Protein AF-A0A368FA63-F1 (afdb_monomer)

InterPro domains:
  IPR041885 MAN1, winged-helix domain [G3DSA:1.10.10.1180] (1-47)

Structure (mmCIF, N/CA/C/O backbone):
data_AF-A0A368FA63-F1
#
_entry.id   AF-A0A368FA63-F1
#
loop_
_atom_site.group_PDB
_atom_site.id
_atom_site.type_symbol
_atom_site.label_atom_id
_atom_site.label_alt_id
_atom_site.label_comp_id
_atom_site.label_asym_id
_atom_site.label_entity_id
_atom_site.label_seq_id
_atom_site.pdbx_PDB_ins_code
_atom_site.Cartn_x
_atom_site.Cartn_y
_atom_site.Cartn_z
_atom_site.occupancy
_atom_site.B_iso_or_equiv
_atom_site.auth_seq_id
_atom_site.auth_comp_id
_atom_site.auth_asym_id
_atom_site.auth_atom_id
_atom_site.pdbx_PDB_model_num
ATOM 1 N N . MET A 1 1 ? 9.243 -0.712 2.155 1.00 47.44 1 MET A N 1
ATOM 2 C CA . MET A 1 1 ? 9.710 0.223 1.109 1.00 47.44 1 MET A CA 1
ATOM 3 C C . MET A 1 1 ? 10.513 -0.580 0.100 1.00 47.44 1 MET A C 1
ATOM 5 O O . MET A 1 1 ? 11.514 -1.167 0.489 1.00 47.44 1 MET A O 1
ATOM 9 N N . PHE A 1 2 ? 10.044 -0.692 -1.145 1.00 42.16 2 PHE A N 1
ATOM 10 C CA . PHE A 1 2 ? 10.792 -1.402 -2.187 1.00 42.16 2 PHE A CA 1
ATOM 11 C C . PHE A 1 2 ? 12.011 -0.563 -2.600 1.00 42.16 2 PHE A C 1
ATOM 13 O O . PHE A 1 2 ? 11.856 0.641 -2.837 1.00 42.16 2 PHE A O 1
ATOM 20 N N . PRO A 1 3 ? 13.222 -1.143 -2.642 1.00 45.75 3 PRO A N 1
ATOM 21 C CA . PRO A 1 3 ? 14.434 -0.398 -2.948 1.00 45.75 3 PRO A CA 1
ATOM 22 C C . PRO A 1 3 ? 14.387 0.178 -4.371 1.00 45.75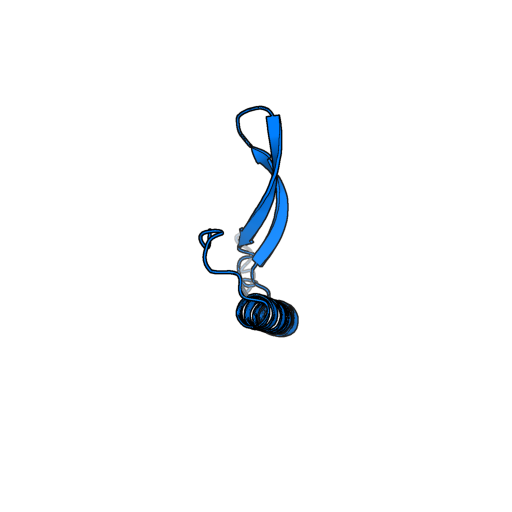 3 PRO A C 1
ATOM 24 O O . PRO A 1 3 ? 13.970 -0.482 -5.321 1.00 45.75 3 PRO A O 1
ATOM 27 N N . LYS A 1 4 ? 14.856 1.425 -4.514 1.00 55.41 4 LYS A N 1
ATOM 28 C CA . LYS A 1 4 ? 14.803 2.239 -5.747 1.00 55.41 4 LYS A CA 1
ATOM 29 C C . LYS A 1 4 ? 15.497 1.602 -6.966 1.00 55.41 4 LYS A C 1
ATOM 31 O O . LYS A 1 4 ? 15.274 2.056 -8.079 1.00 55.41 4 LYS A O 1
ATOM 36 N N . ALA A 1 5 ? 16.306 0.559 -6.774 1.00 50.09 5 ALA A N 1
ATOM 37 C CA . ALA A 1 5 ? 17.187 -0.010 -7.794 1.00 50.09 5 ALA A CA 1
ATOM 38 C C . ALA A 1 5 ? 16.524 -1.003 -8.775 1.00 50.09 5 ALA A C 1
ATOM 40 O O . ALA A 1 5 ? 17.186 -1.435 -9.713 1.00 50.09 5 ALA A O 1
ATOM 41 N N . LYS A 1 6 ? 15.248 -1.379 -8.592 1.00 50.75 6 LYS A N 1
ATOM 42 C CA . LYS A 1 6 ? 14.549 -2.331 -9.487 1.00 50.75 6 LYS A CA 1
ATOM 43 C C . LYS A 1 6 ? 13.170 -1.878 -9.975 1.00 50.75 6 LYS A C 1
ATOM 45 O O . LYS A 1 6 ? 12.354 -2.695 -10.379 1.00 50.75 6 LYS A O 1
ATOM 50 N N . ARG A 1 7 ? 12.902 -0.571 -10.014 1.00 54.75 7 ARG A N 1
ATOM 51 C CA . ARG A 1 7 ? 11.683 -0.049 -10.656 1.00 54.75 7 ARG A CA 1
ATOM 52 C C . ARG A 1 7 ? 11.831 -0.061 -12.181 1.00 54.75 7 ARG A C 1
ATOM 54 O O . ARG A 1 7 ? 12.016 0.978 -12.800 1.00 54.75 7 ARG A O 1
ATOM 61 N N . GLY A 1 8 ? 11.780 -1.243 -12.788 1.00 66.38 8 GLY A N 1
ATOM 62 C CA . GLY A 1 8 ? 11.436 -1.356 -14.205 1.00 66.38 8 GLY A CA 1
ATOM 63 C C . GLY A 1 8 ? 9.953 -1.022 -14.389 1.00 66.38 8 GLY A C 1
ATOM 64 O O . GLY A 1 8 ? 9.143 -1.377 -13.532 1.00 66.38 8 GLY A O 1
ATOM 65 N N . GLY A 1 9 ? 9.582 -0.358 -15.489 1.00 67.88 9 GLY A N 1
ATOM 66 C CA . GLY A 1 9 ? 8.205 0.114 -15.725 1.00 67.88 9 GLY A CA 1
ATOM 67 C C . GLY A 1 9 ? 7.130 -0.974 -15.583 1.00 67.88 9 GLY A C 1
ATOM 68 O O . GLY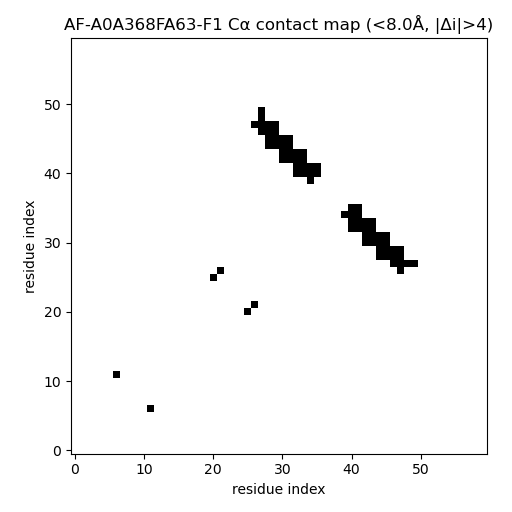 A 1 9 ? 6.054 -0.711 -15.059 1.00 67.88 9 GLY A O 1
ATOM 69 N N . ALA A 1 10 ? 7.450 -2.223 -15.933 1.00 72.38 10 ALA A N 1
ATOM 70 C CA . ALA A 1 10 ? 6.540 -3.357 -15.774 1.00 72.38 10 ALA A CA 1
ATOM 71 C C . ALA A 1 10 ? 6.237 -3.713 -14.306 1.00 72.38 10 ALA A C 1
ATOM 73 O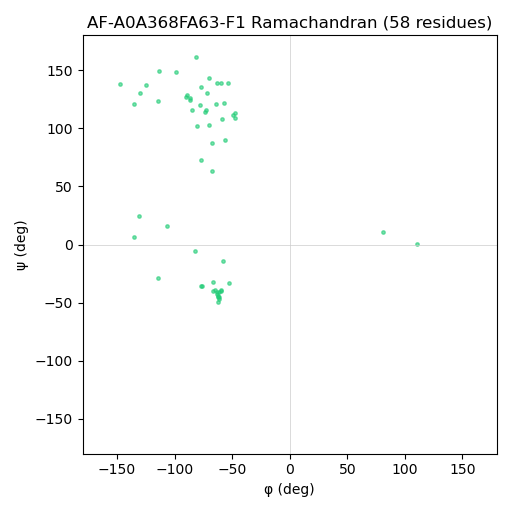 O . ALA A 1 10 ? 5.146 -4.178 -13.997 1.00 72.38 10 ALA A O 1
ATOM 74 N N . GLU A 1 11 ? 7.185 -3.520 -13.388 1.00 71.12 11 GLU A N 1
ATOM 75 C CA . GLU A 1 11 ? 6.957 -3.791 -11.966 1.00 71.12 11 GLU A CA 1
ATOM 76 C C . GLU A 1 11 ? 6.118 -2.693 -11.315 1.00 71.12 11 GLU A C 1
ATOM 78 O O . GLU A 1 11 ? 5.248 -2.994 -10.502 1.00 71.12 11 GLU A O 1
ATOM 83 N N . LEU A 1 12 ? 6.320 -1.441 -11.738 1.00 75.19 12 LEU A N 1
ATOM 84 C CA . LEU A 1 12 ? 5.476 -0.324 -11.324 1.00 75.19 12 LEU A CA 1
ATOM 85 C C . LEU A 1 12 ? 4.024 -0.540 -11.777 1.00 75.19 12 LEU A C 1
ATOM 87 O O . LEU A 1 12 ? 3.124 -0.468 -10.948 1.00 75.19 12 LEU A O 1
ATOM 91 N N . ALA A 1 13 ? 3.821 -0.924 -13.041 1.00 77.62 13 ALA A N 1
ATOM 92 C CA . ALA A 1 13 ? 2.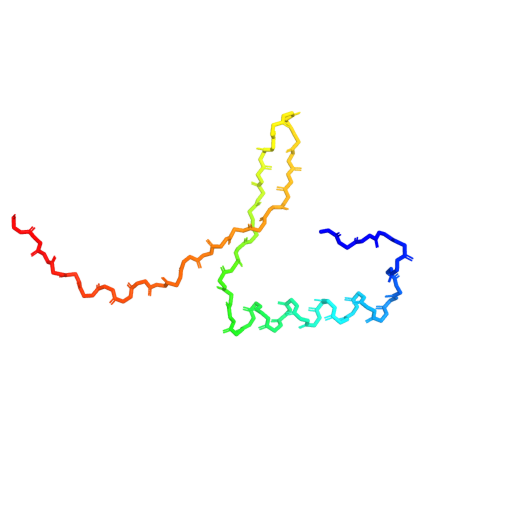498 -1.222 -13.586 1.00 77.62 13 ALA A CA 1
ATOM 93 C C . ALA A 1 13 ? 1.795 -2.367 -12.832 1.00 77.62 13 ALA A C 1
ATOM 95 O O . ALA A 1 13 ? 0.606 -2.285 -12.535 1.00 77.62 13 ALA A O 1
ATOM 96 N N . ARG A 1 14 ? 2.532 -3.420 -12.444 1.00 81.44 14 ARG A N 1
ATOM 97 C CA . ARG A 1 14 ? 1.980 -4.489 -11.592 1.00 81.44 14 ARG A CA 1
A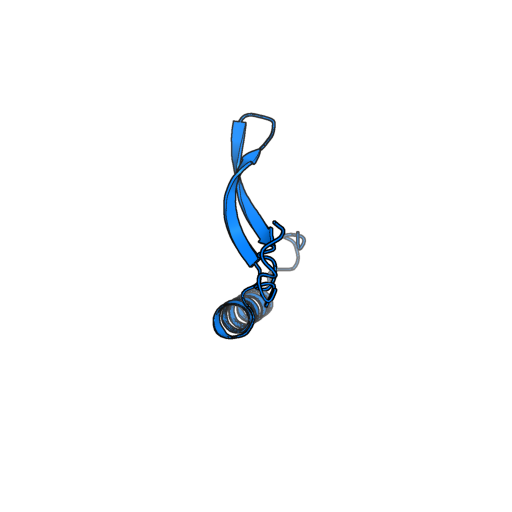TOM 98 C C . ARG A 1 14 ? 1.565 -3.974 -10.214 1.00 81.44 14 ARG A C 1
ATOM 100 O O . ARG A 1 14 ? 0.537 -4.399 -9.695 1.00 81.44 14 ARG A O 1
ATOM 107 N N . CYS A 1 15 ? 2.358 -3.089 -9.607 1.00 79.06 15 CYS A N 1
ATOM 108 C CA . CYS A 1 15 ? 2.006 -2.478 -8.326 1.00 79.06 15 CYS A CA 1
ATOM 109 C C . CYS A 1 15 ? 0.758 -1.591 -8.437 1.00 79.06 15 CYS A C 1
ATOM 111 O O . CYS A 1 15 ? -0.070 -1.630 -7.532 1.00 79.06 15 CYS A O 1
ATOM 113 N N . GLU A 1 16 ? 0.608 -0.840 -9.529 1.00 80.44 16 GLU A N 1
ATOM 114 C CA . GLU A 1 16 ? -0.582 -0.024 -9.806 1.00 80.44 16 GLU A CA 1
ATOM 115 C C . GLU A 1 16 ? -1.833 -0.903 -9.933 1.00 80.44 16 GLU A C 1
ATOM 117 O O . GLU A 1 16 ? -2.798 -0.705 -9.200 1.00 80.44 16 GLU A O 1
ATOM 122 N N . GLN A 1 17 ? -1.773 -1.969 -10.739 1.00 80.38 17 GLN A N 1
ATOM 123 C CA . GLN A 1 17 ? -2.883 -2.921 -10.882 1.00 80.38 17 GLN A CA 1
ATOM 124 C C . GLN A 1 17 ? -3.260 -3.604 -9.558 1.00 80.38 17 GLN A C 1
ATOM 126 O O . GLN A 1 17 ? -4.439 -3.817 -9.270 1.00 80.38 17 GLN A O 1
ATOM 131 N N . ALA A 1 18 ? -2.268 -3.952 -8.734 1.00 79.69 18 ALA A N 1
ATOM 132 C CA . ALA A 1 18 ? -2.513 -4.532 -7.417 1.00 79.69 18 ALA A CA 1
ATOM 133 C C . ALA A 1 18 ? -3.177 -3.525 -6.463 1.00 79.69 18 ALA A C 1
ATOM 135 O O . ALA A 1 18 ? -4.080 -3.899 -5.714 1.00 7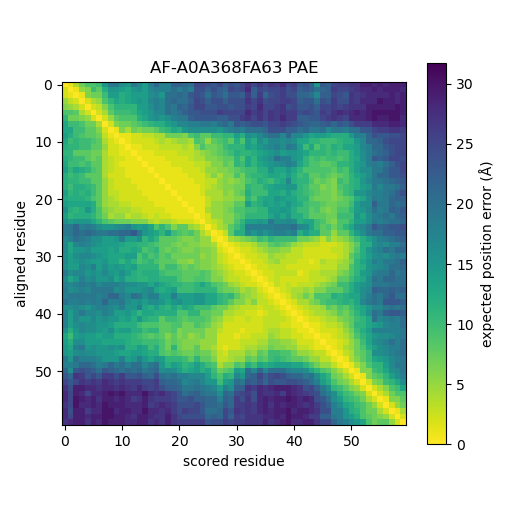9.69 18 ALA A O 1
ATOM 136 N N . ALA A 1 19 ? -2.762 -2.255 -6.503 1.00 75.56 19 ALA A N 1
ATOM 137 C CA . ALA A 1 19 ? -3.375 -1.193 -5.714 1.00 75.56 19 ALA A CA 1
ATOM 138 C C . ALA A 1 19 ? -4.842 -0.970 -6.114 1.00 75.56 19 ALA A C 1
ATOM 140 O O . ALA A 1 19 ? -5.697 -0.874 -5.234 1.00 75.56 19 ALA A O 1
ATOM 141 N N . ASP A 1 20 ? -5.149 -0.979 -7.414 1.00 79.00 20 ASP A N 1
ATOM 142 C CA . ASP A 1 20 ? -6.520 -0.863 -7.920 1.00 79.00 20 ASP A CA 1
ATOM 143 C C . ASP A 1 20 ? -7.404 -2.029 -7.464 1.00 79.00 20 ASP A C 1
ATOM 145 O O . ASP A 1 20 ? -8.516 -1.814 -6.979 1.00 79.00 20 ASP A O 1
ATOM 149 N N . PHE A 1 21 ? -6.902 -3.266 -7.541 1.00 77.56 21 PHE A N 1
ATOM 150 C CA . PHE A 1 21 ? -7.641 -4.442 -7.079 1.00 77.56 21 PHE A CA 1
ATOM 151 C C . PHE A 1 21 ? -7.958 -4.375 -5.578 1.00 77.56 21 PHE A C 1
ATOM 153 O O . PHE A 1 21 ? -9.099 -4.631 -5.180 1.00 77.56 21 PHE A O 1
ATOM 160 N N . ILE A 1 22 ? -6.969 -4.001 -4.757 1.00 74.38 22 ILE A N 1
ATOM 161 C CA . ILE A 1 22 ? -7.131 -3.835 -3.306 1.00 74.38 22 ILE A CA 1
ATOM 162 C C . ILE A 1 22 ? -8.148 -2.729 -3.013 1.00 74.38 22 ILE A C 1
ATOM 164 O O . ILE A 1 22 ? -9.048 -2.929 -2.196 1.00 74.38 22 ILE A O 1
ATOM 168 N N . ASN A 1 23 ? -8.045 -1.589 -3.701 1.00 71.38 23 ASN A N 1
ATOM 169 C CA . ASN A 1 23 ? -8.977 -0.476 -3.540 1.00 71.38 23 ASN A CA 1
ATOM 170 C C . ASN A 1 23 ? -10.415 -0.865 -3.907 1.00 71.38 23 ASN A C 1
ATOM 172 O O . ASN A 1 23 ? -11.342 -0.485 -3.193 1.00 71.38 23 ASN A O 1
ATOM 176 N N . ALA A 1 24 ? -10.603 -1.638 -4.979 1.00 72.62 24 ALA A N 1
ATOM 177 C CA . ALA A 1 24 ? -11.921 -2.021 -5.474 1.00 72.62 24 ALA A CA 1
ATOM 178 C C . ALA A 1 24 ? -12.602 -3.131 -4.654 1.00 72.62 24 ALA A C 1
ATOM 180 O O . ALA A 1 24 ? -13.823 -3.111 -4.511 1.00 72.62 24 ALA A O 1
ATOM 181 N N . ASN A 1 25 ? -11.846 -4.099 -4.123 1.00 67.94 25 ASN A N 1
ATOM 182 C CA . ASN A 1 25 ? -12.428 -5.328 -3.562 1.00 67.94 25 ASN A CA 1
ATOM 183 C C . ASN A 1 25 ? -12.232 -5.485 -2.053 1.00 67.94 25 ASN A C 1
ATOM 185 O O . ASN A 1 25 ? -13.041 -6.132 -1.391 1.00 67.94 25 ASN A O 1
ATOM 189 N N . GLU A 1 26 ? -11.159 -4.924 -1.499 1.00 62.19 26 GLU A N 1
ATOM 190 C CA . GLU A 1 26 ? -10.666 -5.338 -0.184 1.00 62.19 26 GLU A CA 1
ATOM 191 C C . GLU A 1 26 ? -10.285 -4.183 0.736 1.00 62.19 26 GLU A C 1
ATOM 193 O O . GLU A 1 26 ? -9.752 -4.455 1.809 1.00 62.19 26 GLU A O 1
ATOM 198 N N . SER A 1 27 ? -10.540 -2.923 0.354 1.00 63.38 27 SER A N 1
ATOM 199 C CA . SER A 1 27 ? -9.920 -1.746 0.979 1.00 63.38 27 SER A CA 1
ATOM 200 C C . SER A 1 27 ? -10.141 -1.672 2.496 1.00 63.38 27 SER A C 1
ATOM 202 O O . SER A 1 27 ? -11.100 -1.113 3.030 1.00 63.38 27 SER A O 1
ATOM 204 N N . ARG A 1 28 ? -9.189 -2.280 3.204 1.00 72.62 28 ARG A N 1
ATOM 205 C CA . ARG A 1 28 ? -8.986 -2.267 4.652 1.00 72.62 28 ARG A CA 1
ATOM 206 C C . ARG A 1 28 ? -7.787 -1.398 4.996 1.00 72.62 28 ARG A C 1
ATOM 208 O O . ARG A 1 28 ? -7.253 -1.507 6.094 1.00 72.62 28 ARG A O 1
ATOM 215 N N . VAL A 1 29 ? -7.334 -0.568 4.062 1.00 74.88 29 VAL A N 1
ATOM 216 C CA . VAL A 1 29 ? -6.206 0.340 4.227 1.00 74.88 29 VAL A CA 1
ATOM 217 C C . VAL A 1 29 ? -6.605 1.691 3.644 1.00 74.88 29 VAL A C 1
ATOM 219 O O . VAL A 1 29 ? -6.941 1.780 2.471 1.00 74.88 29 VAL A O 1
ATOM 222 N N . ALA A 1 30 ? -6.586 2.733 4.469 1.00 76.75 30 ALA A N 1
ATOM 223 C CA . ALA A 1 30 ? -6.733 4.120 4.044 1.00 76.75 30 ALA A CA 1
ATOM 224 C C . ALA A 1 30 ? -5.353 4.771 3.935 1.00 76.75 30 ALA A C 1
ATOM 2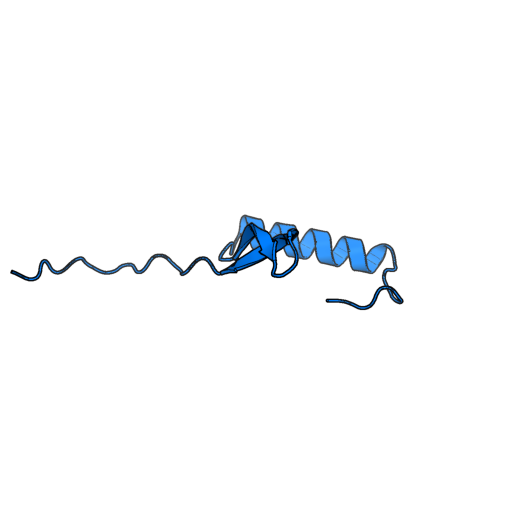26 O O . ALA A 1 30 ? -4.456 4.463 4.723 1.00 76.75 30 ALA A O 1
ATOM 227 N N . THR A 1 31 ? -5.203 5.714 3.012 1.00 83.50 31 THR A N 1
ATOM 228 C CA . THR A 1 31 ? -4.056 6.626 2.994 1.00 83.50 31 THR A CA 1
ATOM 229 C C . THR A 1 31 ? -4.395 7.854 3.838 1.00 83.50 31 THR A C 1
ATOM 231 O O . THR A 1 31 ? -5.449 8.458 3.652 1.00 83.50 31 THR A O 1
ATOM 234 N N . GLU A 1 32 ? -3.525 8.206 4.781 1.00 84.38 32 GLU A N 1
ATOM 235 C CA . GLU A 1 32 ? -3.658 9.375 5.655 1.00 84.38 32 GLU A CA 1
ATOM 236 C C . GLU A 1 32 ? -2.347 10.164 5.620 1.00 84.38 32 GLU A C 1
ATOM 238 O O . GLU A 1 32 ? -1.273 9.589 5.800 1.00 84.38 32 GLU A O 1
ATOM 243 N N . THR A 1 33 ? -2.415 11.475 5.408 1.00 87.38 33 THR A N 1
ATOM 244 C CA . THR A 1 33 ? -1.239 12.340 5.526 1.00 87.38 33 THR A CA 1
ATOM 245 C C . THR A 1 33 ? -0.977 12.600 7.002 1.00 87.38 33 THR A C 1
ATOM 247 O O . THR A 1 33 ? -1.832 13.126 7.716 1.00 87.38 33 THR A O 1
ATOM 250 N N . ARG A 1 34 ? 0.201 12.205 7.488 1.00 86.50 34 ARG A N 1
ATOM 251 C CA . ARG A 1 34 ? 0.567 12.331 8.898 1.00 86.50 34 ARG A CA 1
ATOM 252 C C . ARG A 1 34 ? 1.869 13.091 9.065 1.00 86.50 34 ARG A C 1
ATOM 254 O O . ARG A 1 34 ? 2.857 12.818 8.388 1.00 86.50 34 ARG A O 1
ATOM 261 N N . LEU A 1 35 ? 1.882 13.987 10.047 1.00 88.69 35 LEU A N 1
ATOM 262 C CA . LEU A 1 35 ? 3.101 14.632 10.508 1.00 88.69 35 LEU A CA 1
ATOM 263 C C . LEU A 1 35 ? 3.933 13.630 11.322 1.00 88.69 35 LEU A C 1
ATOM 265 O O . LEU A 1 35 ? 3.519 13.169 12.392 1.00 88.69 35 LEU A O 1
ATOM 269 N N . LEU A 1 36 ? 5.099 13.266 10.800 1.00 83.38 36 LEU A N 1
ATOM 270 C CA . LEU A 1 36 ? 6.067 12.408 11.470 1.00 83.38 36 LEU A CA 1
ATOM 271 C C . LEU A 1 36 ? 6.917 13.219 12.460 1.00 83.38 36 LEU A C 1
ATOM 273 O O . LEU A 1 36 ? 7.009 14.450 12.391 1.00 83.38 36 LEU A O 1
ATOM 277 N N . ARG A 1 37 ? 7.566 12.526 13.407 1.00 79.88 37 ARG A N 1
ATOM 278 C CA . ARG A 1 37 ? 8.526 13.168 14.322 1.00 79.88 37 ARG A CA 1
ATOM 279 C C . ARG A 1 37 ? 9.622 13.849 13.498 1.00 79.88 37 ARG A C 1
ATOM 281 O O . ARG A 1 37 ? 10.298 13.184 12.724 1.00 79.88 37 ARG A O 1
ATOM 288 N N . GLY A 1 38 ? 9.777 15.159 13.688 1.00 84.50 38 GLY A N 1
ATOM 289 C CA . GLY A 1 38 ? 10.665 16.006 12.884 1.00 84.50 38 GLY A CA 1
ATOM 290 C C . GLY A 1 38 ? 9.939 17.004 11.977 1.00 84.50 38 GLY A C 1
ATOM 291 O O . GLY A 1 38 ? 10.606 17.762 11.286 1.00 84.50 38 GLY A O 1
ATOM 292 N N . GLY A 1 39 ? 8.600 17.037 11.989 1.00 87.56 39 GLY A N 1
ATOM 293 C CA . GLY A 1 39 ? 7.817 18.035 11.249 1.00 87.56 39 GLY A CA 1
ATOM 294 C C . GLY A 1 39 ? 7.639 17.720 9.762 1.00 87.56 39 GLY A C 1
ATOM 295 O O . GLY A 1 39 ? 7.176 18.572 9.015 1.00 87.56 39 GLY A O 1
ATOM 296 N N . GLN A 1 40 ? 7.993 16.509 9.328 1.00 88.56 40 GLN A N 1
ATOM 297 C CA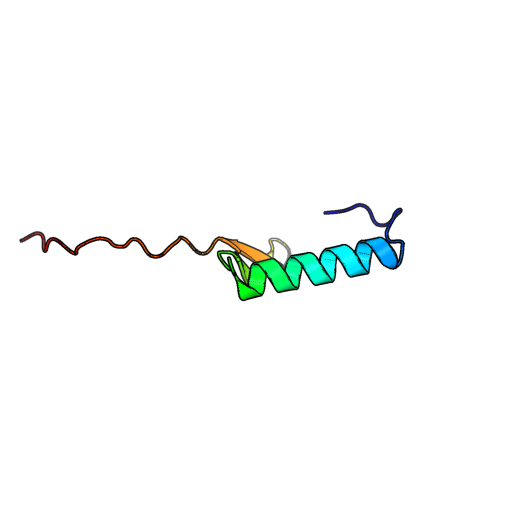 . GLN A 1 40 ? 7.794 16.070 7.951 1.00 88.56 40 GLN A CA 1
ATOM 298 C C . GLN A 1 40 ? 6.395 15.480 7.777 1.00 88.56 40 GLN A C 1
ATOM 300 O O . GLN A 1 40 ? 6.019 14.544 8.484 1.00 88.56 40 GLN A O 1
ATOM 305 N N . GLU A 1 41 ? 5.645 15.986 6.805 1.00 90.81 41 GLU A N 1
ATOM 306 C CA . GLU A 1 41 ? 4.398 15.370 6.361 1.00 90.81 41 GLU A CA 1
ATOM 307 C C . GLU A 1 41 ? 4.702 14.163 5.470 1.00 90.81 41 GLU A C 1
ATOM 309 O O . GLU A 1 41 ? 5.610 14.180 4.635 1.00 90.81 41 GLU A O 1
ATOM 314 N N . SER A 1 42 ? 3.994 13.061 5.690 1.00 85.69 42 SER A N 1
ATOM 315 C CA . SER A 1 42 ? 4.142 11.852 4.885 1.00 85.69 42 SER A CA 1
ATOM 316 C C . SER A 1 42 ? 2.823 11.116 4.771 1.00 85.69 42 SER A C 1
ATOM 318 O O . SER A 1 42 ? 2.104 10.952 5.758 1.00 85.69 42 SER A O 1
ATOM 320 N N . ASP A 1 43 ? 2.541 10.625 3.572 1.00 85.31 43 ASP A N 1
ATOM 321 C CA . ASP A 1 43 ? 1.407 9.746 3.339 1.00 85.31 43 ASP A CA 1
ATOM 322 C C . ASP A 1 43 ? 1.704 8.370 3.927 1.00 85.31 43 ASP A C 1
ATOM 324 O O . ASP A 1 43 ? 2.638 7.670 3.523 1.00 85.31 43 ASP A O 1
ATOM 328 N N . VAL A 1 44 ? 0.915 7.995 4.928 1.00 84.25 44 VAL A N 1
ATOM 329 C CA . VAL A 1 44 ? 1.016 6.712 5.613 1.00 84.25 44 VAL A CA 1
ATOM 330 C C . VAL A 1 44 ? -0.219 5.872 5.347 1.00 84.25 44 VAL A C 1
ATOM 332 O O . VAL A 1 44 ? -1.330 6.368 5.168 1.00 84.25 44 VAL A O 1
ATOM 335 N N . TRP A 1 45 ? -0.022 4.560 5.344 1.00 82.94 45 TRP A N 1
ATOM 336 C CA . TRP A 1 45 ? -1.107 3.600 5.232 1.00 82.94 45 TRP A CA 1
ATOM 337 C C . TRP A 1 45 ? -1.629 3.234 6.613 1.00 82.94 45 TRP A C 1
ATOM 339 O O . TRP A 1 45 ? -0.879 2.815 7.498 1.00 82.94 45 TRP A O 1
ATOM 349 N N . ARG A 1 46 ? -2.938 3.376 6.788 1.00 81.88 46 ARG A N 1
ATOM 350 C CA . ARG A 1 46 ? -3.656 3.068 8.015 1.00 81.88 46 ARG A CA 1
ATOM 351 C C . ARG A 1 46 ? -4.609 1.913 7.779 1.00 81.88 46 ARG A C 1
ATOM 353 O O . ARG A 1 46 ? -5.518 2.010 6.964 1.00 81.88 46 ARG A O 1
ATOM 360 N N . TRP A 1 47 ? -4.462 0.854 8.565 1.00 80.31 47 TRP A N 1
ATOM 361 C CA . TRP A 1 47 ? -5.427 -0.239 8.575 1.00 80.31 47 TRP A CA 1
ATOM 362 C C . TRP A 1 47 ? -6.798 0.244 9.064 1.00 80.31 47 TRP A C 1
ATOM 364 O O . TRP A 1 47 ? -6.944 0.725 10.190 1.00 80.31 47 TRP A O 1
ATOM 374 N N . ILE A 1 48 ? -7.808 0.084 8.217 1.00 77.00 48 ILE A N 1
ATOM 375 C CA . ILE A 1 48 ? -9.218 0.216 8.551 1.00 77.00 48 ILE A CA 1
ATOM 376 C C . ILE A 1 48 ? -9.665 -1.139 9.116 1.00 77.00 48 ILE A C 1
ATOM 378 O O . ILE A 1 48 ? -9.634 -2.155 8.408 1.00 77.00 48 ILE A O 1
ATOM 382 N N . PRO A 1 49 ? -10.060 -1.210 10.398 1.00 70.38 49 PRO A N 1
ATOM 383 C CA . PRO A 1 49 ? -10.620 -2.437 10.937 1.00 70.38 49 PRO A CA 1
ATOM 384 C C . PRO A 1 49 ? -11.881 -2.798 10.146 1.00 70.38 49 PRO A C 1
ATOM 386 O O . PRO A 1 49 ? -12.693 -1.927 9.828 1.00 70.38 49 PRO A O 1
ATOM 389 N N . ALA A 1 50 ? -12.061 -4.086 9.840 1.00 67.75 50 ALA A N 1
ATOM 390 C CA . ALA A 1 50 ? -13.322 -4.555 9.277 1.00 67.75 50 ALA A CA 1
ATOM 391 C C . ALA A 1 50 ? -14.454 -4.107 10.210 1.00 67.75 50 ALA A C 1
ATOM 393 O O . ALA A 1 50 ? -14.285 -4.159 11.435 1.00 67.75 50 ALA A O 1
ATOM 394 N N . LYS A 1 51 ? -15.589 -3.652 9.655 1.00 61.78 51 LYS A N 1
ATOM 395 C CA . LYS A 1 51 ? -16.775 -3.361 10.469 1.00 61.78 51 LYS A CA 1
ATOM 396 C C . LYS A 1 51 ? -17.012 -4.577 11.359 1.00 61.78 51 LYS A C 1
ATOM 398 O O . LYS A 1 51 ? -17.385 -5.638 10.867 1.00 61.78 51 LYS A O 1
ATOM 403 N N . ARG A 1 52 ? -16.803 -4.432 12.672 1.00 54.34 52 ARG A N 1
ATOM 404 C CA . ARG A 1 52 ? -17.347 -5.391 13.628 1.00 54.34 52 ARG A CA 1
ATOM 405 C C . ARG A 1 52 ? -18.847 -5.348 13.392 1.00 54.34 52 ARG A C 1
ATOM 407 O O . ARG A 1 52 ? -19.492 -4.372 13.770 1.00 54.34 52 ARG A O 1
ATOM 414 N N . THR A 1 53 ? -19.409 -6.395 12.801 1.00 57.06 53 THR A N 1
ATOM 415 C CA . THR A 1 53 ? -20.827 -6.725 12.943 1.00 57.06 53 THR A CA 1
ATOM 416 C C . THR A 1 53 ? -21.050 -7.135 14.399 1.00 57.06 53 THR A C 1
ATOM 418 O O . THR A 1 53 ? -21.312 -8.285 14.729 1.00 57.06 53 THR A O 1
ATOM 421 N N . GLY A 1 54 ? -20.826 -6.196 15.316 1.00 51.50 54 GLY A N 1
ATOM 422 C CA . GLY A 1 54 ? -21.178 -6.342 16.706 1.00 51.50 54 GLY A CA 1
ATOM 423 C C . GLY A 1 54 ? -22.655 -6.042 16.785 1.00 51.50 54 GLY A C 1
ATOM 424 O O . GLY A 1 54 ? -23.037 -4.874 16.760 1.00 51.50 54 GLY A O 1
ATOM 425 N N . SER A 1 55 ? -23.481 -7.081 16.887 1.00 53.53 55 SER A N 1
ATOM 426 C CA . SER A 1 55 ? -24.796 -6.939 17.498 1.00 53.53 55 SER A CA 1
ATOM 427 C C . SER A 1 55 ? -24.594 -6.173 18.805 1.00 53.53 55 SER A C 1
ATOM 429 O O . SER A 1 55 ? -23.957 -6.670 19.739 1.00 53.53 55 SER A O 1
ATOM 431 N N . LYS A 1 56 ? -25.052 -4.923 18.829 1.00 48.78 56 LYS A N 1
ATOM 432 C CA . LYS A 1 56 ? -24.990 -4.037 19.982 1.00 48.78 56 LYS A CA 1
ATOM 433 C C . LYS A 1 56 ? -25.921 -4.624 21.041 1.00 48.78 56 LYS A C 1
ATOM 435 O O . LYS A 1 56 ? -27.097 -4.286 21.079 1.00 48.78 56 LYS A O 1
ATOM 440 N N . LYS A 1 57 ? -25.426 -5.535 21.884 1.00 52.59 57 LYS A N 1
ATOM 441 C CA . LYS A 1 57 ? -26.089 -5.790 23.163 1.00 52.59 57 LYS A CA 1
ATOM 442 C C . LYS A 1 57 ? -25.842 -4.555 24.018 1.00 52.59 57 LYS A C 1
ATOM 444 O O . LYS A 1 57 ? -24.730 -4.317 24.477 1.00 52.59 57 LYS A O 1
ATOM 449 N N . SER A 1 58 ? -26.884 -3.736 24.110 1.00 51.03 58 SER A N 1
ATOM 450 C CA . SER A 1 58 ? -27.051 -2.704 25.126 1.00 51.03 58 SER A CA 1
ATOM 451 C C . SER A 1 58 ? -26.742 -3.330 26.490 1.00 51.03 58 SER A C 1
ATOM 453 O O . SER A 1 58 ? -27.411 -4.268 26.919 1.00 51.03 58 SER A O 1
ATOM 455 N N . GLY A 1 59 ? -25.655 -2.870 27.108 1.00 54.91 59 GLY A N 1
ATOM 456 C CA . GLY A 1 59 ? -25.364 -3.092 28.518 1.00 54.91 59 GLY A CA 1
ATOM 457 C C . GLY A 1 59 ? -26.052 -1.986 29.304 1.00 54.91 59 GLY A C 1
ATOM 458 O O . GLY A 1 59 ? -25.900 -0.816 28.957 1.00 54.91 59 GLY A O 1
ATOM 459 N N . LYS A 1 60 ?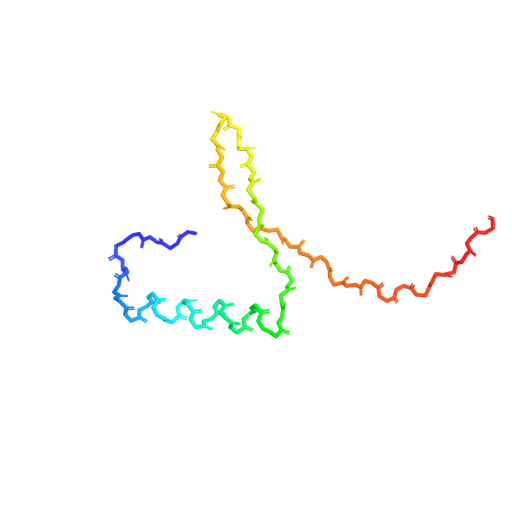 -26.879 -2.415 30.249 1.00 44.78 60 LYS A N 1
ATOM 460 C CA . LYS A 1 60 ? -27.707 -1.624 31.156 1.00 44.78 60 LYS A CA 1
ATOM 461 C C . LYS A 1 60 ? -26.865 -0.908 32.206 1.00 44.78 60 LYS A C 1
ATOM 463 O O . LYS A 1 60 ? -25.841 -1.504 32.607 1.00 44.78 60 LYS A O 1
#

Secondary structure (DSSP, 8-state):
---GGG--HHHHHHHHHHHHHHHHHT--EEEEEEE-TTS-EEEEEEE-------------

Mean predicted aligned error: 13.12 Å

Sequence (60 aa):
MFPKAKRGGAELARCEQAADFINANESRVATETRLLRGGQESDVWRWIPAKRTGSKKSGK

Radius of gyration: 17.63 Å; Cα contacts (8 Å, |Δi|>4): 37; chains: 1; bounding box: 45×25×47 Å

Organism: Ancylostoma caninum (NCBI:txid29170)

Nearest PDB structures (foldseek):
  6wov-assembly1_D  TM=5.667E-01  e=7.055E+00  Mus musculus
  8jzl-assembly1_A  TM=4.340E-01  e=6.167E+00  Salmonella enterica subsp. enterica serovar Typhimurium str. LT2

Solvent-accessible surface area (backbone atoms only — not comparable to full-atom values): 4016 Å² total; per-residue (Å²): 133,84,68,86,88,67,74,48,72,71,56,50,52,51,51,51,55,50,50,50,51,39,62,74,76,60,65,38,60,44,81,43,80,39,76,42,96,89,77,45,76,42,82,40,82,40,78,46,78,75,83,75,86,62,81,80,73,81,81,130

Foldseek 3Di:
DPDPPPPDVVVVVVVVVVVVCCVVPPPQWDWDFDQDPPRDTDTDIDGRPDPPPPPPPDDD

pLDDT: mean 70.62, std 13.65, range [42.16, 90.81]